Protein AF-A0A6G9AU05-F1 (afdb_monomer_lite)

Foldseek 3Di:
DDWDAALQWTKAFDALPDDDDCDDPQAGEAEPCPVPVVVVNVQSPDQFKTWIWGAPDVRYTYIWMKGAPPSQRVVVVVVCRVVVNDHNVSCLRIATWDWDFFADPVVRWTFTFIFGDPDDGVRNPCSRVVNLVVADFDADPPPRHHTPTRTRTTPGTDDDD

Secondary structure (DSSP, 8-state):
-EEEEETTEEEEEPPTTPPPPSEETTEEEE-TTGGGHHHHHHHHT-SSEEEEEEEEETTEEEEEEEEESS---HHHHHHHHHHT---GGGTTTEEEEEEEEEE-TTT--EEEEEEE-SSPBTTBTTHHHHHHHT----B-TTT-PBPSS-EEEEEEE----

Organism: NCBI:txid2692134

pLDDT: mean 91.08, std 7.6, range [49.06, 97.19]

Structure (mmCIF, N/CA/C/O backbone):
data_AF-A0A6G9AU05-F1
#
_entry.id   AF-A0A6G9AU05-F1
#
loop_
_atom_site.group_PDB
_atom_site.id
_atom_site.type_symbol
_atom_site.label_atom_id
_atom_site.label_alt_id
_atom_site.label_comp_id
_atom_site.label_asym_id
_atom_site.label_entity_id
_atom_site.label_seq_id
_atom_site.pdbx_PDB_ins_code
_atom_site.Cartn_x
_atom_site.Cartn_y
_atom_site.Cartn_z
_atom_site.occupancy
_atom_site.B_iso_or_equiv
_atom_site.auth_seq_id
_atom_site.auth_comp_id
_atom_site.auth_asym_id
_atom_site.auth_atom_id
_atom_site.pdbx_PDB_model_num
ATOM 1 N N . MET A 1 1 ? -13.108 9.113 4.857 1.00 91.06 1 MET A N 1
ATOM 2 C CA . MET A 1 1 ? -12.047 8.452 5.647 1.00 91.06 1 MET A CA 1
ATOM 3 C C . MET A 1 1 ? -12.674 7.755 6.848 1.00 91.06 1 MET A C 1
ATOM 5 O O . MET A 1 1 ? -13.679 8.250 7.355 1.00 91.06 1 MET A O 1
ATOM 9 N N . LYS A 1 2 ? -12.130 6.617 7.298 1.00 94.00 2 LYS A N 1
ATOM 10 C CA . LYS A 1 2 ? -12.575 5.912 8.515 1.00 94.00 2 LYS A CA 1
ATOM 11 C C . LYS A 1 2 ? -11.411 5.288 9.272 1.00 94.00 2 LYS A C 1
ATOM 13 O O . LYS A 1 2 ? -10.516 4.725 8.657 1.00 94.00 2 LYS A O 1
ATOM 18 N N . LYS A 1 3 ? -11.475 5.312 10.603 1.00 95.75 3 LYS A N 1
ATOM 19 C CA . LYS A 1 3 ? -10.595 4.494 11.438 1.00 95.75 3 LYS A CA 1
ATOM 20 C C . LYS A 1 3 ? -11.046 3.039 11.391 1.00 95.75 3 LYS A C 1
ATOM 22 O O . LYS A 1 3 ? -12.220 2.753 11.627 1.00 95.75 3 LYS A O 1
ATOM 27 N N . ILE A 1 4 ? -10.120 2.138 11.101 1.00 96.69 4 ILE A N 1
ATOM 28 C CA . ILE A 1 4 ? -10.348 0.695 11.089 1.00 96.69 4 ILE A CA 1
ATOM 29 C C . ILE A 1 4 ? -9.217 -0.019 11.820 1.00 96.69 4 ILE A C 1
ATOM 31 O O . ILE A 1 4 ? -8.135 0.543 11.998 1.00 96.69 4 ILE A O 1
ATOM 35 N N . LYS A 1 5 ? -9.465 -1.268 12.210 1.00 96.94 5 LYS A N 1
ATOM 36 C CA . LYS A 1 5 ? -8.435 -2.162 12.725 1.00 96.94 5 LYS A CA 1
ATOM 37 C C . LYS A 1 5 ? -8.467 -3.452 11.923 1.00 96.94 5 LYS A C 1
ATOM 39 O O . LYS A 1 5 ? -9.472 -4.154 11.967 1.00 96.94 5 LYS A O 1
ATOM 44 N N . ALA A 1 6 ? -7.389 -3.738 11.202 1.00 96.75 6 ALA A N 1
ATOM 45 C CA . ALA A 1 6 ? -7.262 -4.938 10.383 1.00 96.75 6 ALA A CA 1
ATOM 46 C C . ALA A 1 6 ? -5.924 -5.623 10.664 1.00 96.75 6 ALA A C 1
ATOM 48 O O . ALA A 1 6 ? -4.896 -4.959 10.764 1.00 96.75 6 ALA A O 1
ATOM 49 N N . GLU A 1 7 ? -5.940 -6.941 10.852 1.00 96.25 7 GLU A N 1
ATOM 50 C CA . GLU A 1 7 ? -4.761 -7.747 11.207 1.00 96.25 7 GLU A CA 1
ATOM 51 C C . GLU A 1 7 ? -3.987 -7.192 12.424 1.00 96.25 7 GLU A C 1
ATOM 53 O O . GLU A 1 7 ? -2.761 -7.254 12.494 1.00 96.25 7 GLU A O 1
ATOM 58 N N . ASN A 1 8 ? -4.720 -6.656 13.408 1.00 95.62 8 ASN A N 1
ATOM 59 C CA . ASN A 1 8 ? -4.210 -5.951 14.595 1.00 95.62 8 ASN A CA 1
ATOM 60 C C . ASN A 1 8 ? -3.511 -4.604 14.353 1.00 95.62 8 ASN A C 1
ATOM 62 O O . ASN A 1 8 ? -2.970 -4.034 15.301 1.00 95.62 8 ASN A O 1
ATOM 66 N N . VAL A 1 9 ? -3.589 -4.056 13.146 1.00 95.75 9 VAL A N 1
ATOM 67 C CA . VAL A 1 9 ? -3.034 -2.748 12.794 1.00 95.75 9 VAL A CA 1
ATOM 68 C C . VAL A 1 9 ? -4.149 -1.711 12.741 1.00 95.75 9 VAL A C 1
ATOM 70 O O . VAL A 1 9 ? -5.195 -1.945 12.134 1.00 95.75 9 VAL A O 1
ATOM 73 N N . ASP A 1 10 ? -3.928 -0.564 13.381 1.00 95.88 10 ASP A N 1
ATOM 74 C CA . ASP A 1 10 ? -4.827 0.584 13.283 1.00 95.88 10 ASP A CA 1
ATOM 75 C C . ASP A 1 10 ? -4.532 1.376 12.003 1.00 95.88 10 ASP A C 1
ATOM 77 O O . ASP A 1 10 ? -3.403 1.826 11.787 1.00 95.88 10 ASP A O 1
ATOM 81 N N . TYR A 1 11 ? -5.568 1.600 11.194 1.00 96.69 11 TYR A N 1
ATOM 82 C CA . TYR A 1 11 ? -5.490 2.414 9.985 1.00 96.69 11 TYR A CA 1
ATOM 83 C C . TYR A 1 11 ? -6.476 3.579 10.032 1.00 96.69 11 TYR A C 1
ATOM 85 O O . TYR A 1 11 ? -7.647 3.403 10.376 1.00 96.69 11 TYR A O 1
ATOM 93 N N . GLY A 1 12 ? -6.041 4.753 9.583 1.00 96.75 12 GLY A N 1
ATOM 94 C CA . GLY A 1 12 ? -6.931 5.731 8.966 1.00 96.75 12 GLY A CA 1
ATOM 95 C C . GLY A 1 12 ? -7.107 5.359 7.499 1.00 96.7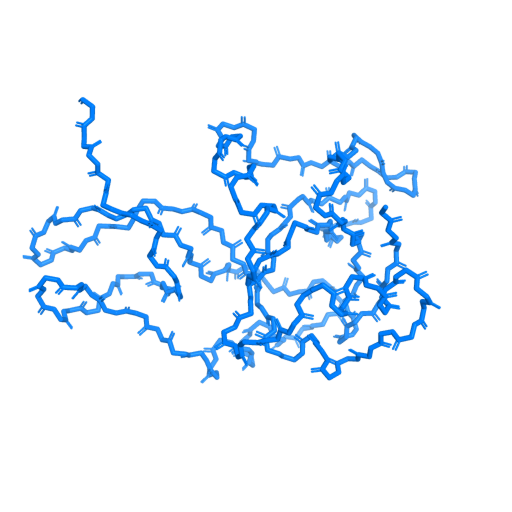5 12 GLY A C 1
ATOM 96 O O . GLY A 1 12 ? -6.235 5.627 6.682 1.00 96.75 12 GLY A O 1
ATOM 97 N N . TYR A 1 13 ? -8.202 4.694 7.150 1.00 96.00 13 TYR A N 1
ATOM 98 C CA . TYR A 1 13 ? -8.466 4.256 5.783 1.00 96.00 13 TYR A CA 1
ATOM 99 C C . TYR A 1 13 ? -9.026 5.414 4.950 1.00 96.00 13 TYR A C 1
ATOM 101 O O . TYR A 1 13 ? -10.113 5.934 5.252 1.00 96.00 13 TYR A O 1
ATOM 109 N N . LEU A 1 14 ? -8.289 5.817 3.911 1.00 93.69 14 LEU A N 1
ATOM 110 C CA . LEU A 1 14 ? -8.703 6.854 2.971 1.00 93.69 14 LEU A CA 1
ATOM 111 C C . LEU A 1 14 ? -9.305 6.207 1.724 1.00 93.69 14 LEU A C 1
ATOM 113 O O . LEU A 1 14 ? -8.702 5.356 1.073 1.00 93.69 14 LEU A O 1
ATOM 117 N N . LEU A 1 15 ? -10.501 6.659 1.370 1.00 90.25 15 LEU A N 1
ATOM 118 C CA . LEU A 1 15 ? -11.100 6.403 0.070 1.00 90.25 15 LEU A CA 1
ATOM 119 C C . LEU A 1 15 ? -10.362 7.200 -1.003 1.00 90.25 15 LEU A C 1
ATOM 121 O O . LEU A 1 15 ? -9.738 8.223 -0.722 1.00 90.25 15 LEU A O 1
ATOM 125 N N . SER A 1 16 ? -10.535 6.805 -2.262 1.00 84.31 16 SER A N 1
ATOM 126 C CA . SER A 1 16 ? -9.922 7.493 -3.406 1.00 84.31 16 SER A CA 1
ATOM 127 C C . SER A 1 16 ? -10.253 8.992 -3.491 1.00 84.31 16 SER A C 1
ATOM 129 O O . SER A 1 16 ? -9.448 9.779 -3.981 1.00 84.31 16 SER A O 1
ATOM 131 N N . ARG A 1 17 ? -11.423 9.396 -2.983 1.00 86.00 17 ARG A N 1
ATOM 132 C CA . ARG A 1 17 ? -11.886 10.794 -2.941 1.00 86.00 17 ARG A CA 1
ATOM 133 C C . ARG A 1 17 ? -11.452 11.581 -1.704 1.00 86.00 17 ARG A C 1
ATOM 135 O O . ARG A 1 17 ? -11.701 12.779 -1.653 1.00 86.00 17 ARG A O 1
ATOM 142 N N . ASP A 1 18 ? -10.915 10.916 -0.684 1.00 89.19 18 ASP A N 1
ATOM 143 C CA . ASP A 1 18 ? -10.535 11.593 0.551 1.00 89.19 18 ASP A CA 1
ATOM 144 C C . ASP A 1 18 ? -9.222 12.356 0.346 1.00 89.19 18 ASP A C 1
ATOM 146 O O . ASP A 1 18 ? -8.317 11.900 -0.360 1.00 89.19 18 ASP A O 1
ATOM 150 N N . GLU A 1 19 ? -9.110 13.517 0.980 1.00 88.38 19 GLU A N 1
ATOM 151 C CA . GLU A 1 19 ? -7.850 14.247 1.093 1.00 88.38 19 GLU A CA 1
ATOM 152 C C . GLU A 1 19 ? -7.004 13.676 2.238 1.00 88.38 19 GLU A C 1
ATOM 154 O O . GLU A 1 19 ? -7.538 13.100 3.187 1.00 88.38 19 GLU A O 1
ATOM 159 N N . ILE A 1 20 ? -5.679 13.834 2.147 1.00 90.38 20 ILE A N 1
ATOM 160 C CA . ILE A 1 20 ? -4.788 13.526 3.271 1.00 90.38 20 ILE A CA 1
ATOM 161 C C . ILE A 1 20 ? -4.981 14.646 4.296 1.00 90.38 20 ILE A C 1
ATOM 163 O O . ILE A 1 20 ? -4.698 15.803 3.972 1.00 90.38 20 ILE A O 1
ATOM 167 N N . PRO A 1 21 ? -5.487 14.343 5.499 1.00 92.25 21 PRO A N 1
ATOM 168 C CA . PRO A 1 21 ? -5.689 15.366 6.506 1.00 92.25 21 PRO A CA 1
ATOM 169 C C . PRO A 1 21 ? -4.352 15.747 7.150 1.00 92.25 21 PRO A C 1
ATOM 171 O O . PRO A 1 21 ? -3.419 14.951 7.174 1.00 92.25 21 PRO A O 1
ATOM 174 N N . ILE A 1 22 ? -4.280 16.947 7.726 1.00 92.75 22 ILE A N 1
ATOM 175 C CA . ILE A 1 22 ? -3.142 17.374 8.562 1.00 92.75 22 ILE A CA 1
ATOM 176 C C . ILE A 1 22 ? -3.222 16.821 9.998 1.00 92.75 22 ILE A C 1
ATOM 178 O O . ILE A 1 22 ? -2.221 16.780 10.709 1.00 92.75 22 ILE A O 1
ATOM 182 N N . GLU A 1 23 ? -4.415 16.393 10.419 1.00 94.69 23 GLU A N 1
ATOM 183 C CA . GLU A 1 23 ? -4.710 15.852 11.746 1.00 94.69 23 GLU A CA 1
ATOM 184 C C . GLU A 1 23 ? -5.714 14.700 11.622 1.00 94.69 23 GLU A C 1
ATOM 186 O O . GLU A 1 23 ? -6.666 14.766 10.840 1.00 94.69 23 GLU A O 1
ATOM 191 N N . PHE A 1 24 ? -5.529 13.642 12.406 1.00 95.38 24 PHE A N 1
ATOM 192 C CA . PHE A 1 24 ? -6.453 12.519 12.473 1.00 95.38 24 PHE A CA 1
ATOM 193 C C . PHE A 1 24 ? -6.594 12.044 13.918 1.00 95.38 24 PHE A C 1
ATOM 195 O O . PHE A 1 24 ? -5.611 11.701 14.566 1.00 95.38 24 PHE A O 1
ATOM 202 N N . GLU A 1 25 ? -7.830 12.014 14.425 1.00 92.62 25 GLU A N 1
ATOM 203 C CA . GLU A 1 25 ? -8.137 11.605 15.807 1.00 92.62 25 GLU A CA 1
ATOM 204 C C . GLU A 1 25 ? -7.417 12.443 16.888 1.00 92.62 25 GLU A C 1
ATOM 206 O O . GLU A 1 25 ? -7.099 11.922 17.957 1.00 92.62 25 GLU A O 1
ATOM 211 N N . GLY A 1 26 ? -7.156 13.731 16.635 1.00 92.25 26 GLY A N 1
ATOM 212 C CA . GLY A 1 26 ? -6.423 14.600 17.569 1.00 92.25 26 GLY A CA 1
ATOM 213 C C . GLY A 1 26 ? -4.896 14.507 17.469 1.00 92.25 26 GLY A C 1
ATOM 214 O O . GLY A 1 26 ? -4.197 15.236 18.169 1.00 92.25 26 GLY A O 1
ATOM 215 N N . ASP A 1 27 ? -4.380 13.612 16.623 1.00 94.31 27 ASP A N 1
ATOM 216 C CA . ASP A 1 27 ? -2.953 13.362 16.424 1.00 94.31 27 ASP A CA 1
ATOM 217 C C . ASP A 1 27 ? -2.482 13.983 15.091 1.00 94.31 27 ASP A C 1
ATOM 219 O O . ASP A 1 27 ? -3.239 14.062 14.118 1.00 94.31 27 ASP A O 1
ATOM 223 N N . VAL A 1 28 ? -1.211 14.387 15.024 1.00 95.19 28 VAL A N 1
ATOM 224 C CA . VAL A 1 28 ? -0.603 14.990 13.823 1.00 95.19 28 VAL A CA 1
ATOM 225 C C . VAL A 1 28 ? -0.429 13.937 12.732 1.00 95.19 28 VAL A C 1
ATOM 227 O O . VAL A 1 28 ? -0.065 12.796 13.021 1.00 95.19 28 VAL A O 1
ATOM 230 N N . VAL A 1 29 ? -0.652 14.325 11.475 1.00 94.62 29 VAL A N 1
ATOM 231 C CA . VAL A 1 29 ? -0.380 13.485 10.303 1.00 94.62 29 VAL A CA 1
ATOM 232 C C . VAL A 1 29 ? 0.864 13.991 9.578 1.00 94.62 29 VAL A C 1
ATOM 234 O O . VAL A 1 29 ? 0.901 15.127 9.105 1.00 94.62 29 VAL A O 1
ATOM 237 N N . GLU A 1 30 ? 1.874 13.134 9.459 1.00 90.94 30 GLU A N 1
ATOM 238 C CA . GLU A 1 30 ? 3.076 13.397 8.672 1.00 90.94 30 GLU A CA 1
ATOM 239 C C . GLU A 1 30 ? 2.962 12.770 7.275 1.00 90.94 30 GLU A C 1
ATOM 241 O O . GLU A 1 30 ? 2.800 11.558 7.116 1.00 90.94 30 GLU A O 1
ATOM 246 N N . ASP A 1 31 ? 3.066 13.614 6.248 1.00 86.44 31 ASP A N 1
ATOM 247 C CA . ASP A 1 31 ? 3.095 13.200 4.845 1.00 86.44 31 ASP A CA 1
ATOM 248 C C . ASP A 1 31 ? 4.530 13.265 4.309 1.00 86.44 31 ASP A C 1
ATOM 250 O O . ASP A 1 31 ? 5.045 14.332 3.966 1.00 86.44 31 ASP A O 1
ATOM 254 N N . TYR A 1 32 ? 5.190 12.109 4.230 1.00 80.94 32 TYR A N 1
ATOM 255 C CA . TYR A 1 32 ? 6.543 12.006 3.678 1.00 80.94 32 TYR A CA 1
ATOM 256 C C . TYR A 1 32 ? 6.580 11.999 2.143 1.00 80.94 32 TYR A C 1
ATOM 258 O O . TYR A 1 32 ? 7.666 11.954 1.571 1.00 80.94 32 TYR A O 1
ATOM 266 N N . PHE A 1 33 ? 5.428 12.038 1.466 1.00 77.69 33 PHE A N 1
ATOM 267 C CA . PHE A 1 33 ? 5.326 11.961 0.007 1.00 77.69 33 PHE A CA 1
ATOM 268 C C . PHE A 1 33 ? 4.984 13.305 -0.649 1.00 77.69 33 PHE A C 1
ATOM 270 O O . PHE A 1 33 ? 4.558 13.343 -1.809 1.00 77.69 33 PHE A O 1
ATOM 277 N N . LEU A 1 34 ? 5.178 14.419 0.065 1.00 69.25 34 LEU A N 1
ATOM 278 C CA . LEU A 1 34 ? 4.884 15.771 -0.424 1.00 69.25 34 LEU A CA 1
ATOM 279 C C . LEU A 1 34 ? 5.578 16.107 -1.756 1.00 69.25 34 LEU A C 1
ATOM 281 O O . LEU A 1 34 ? 5.025 16.863 -2.555 1.00 69.25 34 LEU A O 1
ATOM 285 N N . ASP A 1 35 ? 6.751 15.532 -2.020 1.00 74.38 35 ASP A N 1
ATOM 286 C CA . ASP A 1 35 ? 7.530 15.705 -3.252 1.00 74.38 35 ASP A CA 1
ATOM 287 C C . ASP A 1 35 ? 7.074 14.795 -4.412 1.00 74.38 35 ASP A C 1
ATOM 289 O O . ASP A 1 35 ? 7.503 14.980 -5.549 1.00 74.38 35 ASP A O 1
ATOM 293 N N . ARG A 1 36 ? 6.169 13.840 -4.158 1.00 76.00 36 ARG A N 1
ATOM 294 C CA . ARG A 1 36 ? 5.676 12.835 -5.120 1.00 76.00 36 ARG A CA 1
ATOM 295 C C . ARG A 1 36 ? 4.164 12.909 -5.350 1.00 76.00 36 ARG A C 1
ATOM 297 O O . ARG A 1 36 ? 3.523 11.898 -5.638 1.00 76.00 36 ARG A O 1
ATOM 304 N N . ARG A 1 37 ? 3.567 14.102 -5.252 1.00 73.50 37 ARG A N 1
ATOM 305 C CA . ARG A 1 37 ? 2.103 14.303 -5.327 1.00 73.50 37 ARG A CA 1
ATOM 306 C C . ARG A 1 37 ? 1.426 13.692 -6.552 1.00 73.50 37 ARG A C 1
ATOM 308 O O . ARG A 1 37 ? 0.345 13.122 -6.411 1.00 73.50 37 ARG A O 1
ATOM 315 N N . GLU A 1 38 ? 2.029 13.796 -7.734 1.00 73.69 38 GLU A N 1
ATOM 316 C CA . GLU A 1 38 ? 1.453 13.228 -8.963 1.00 73.69 38 GLU A CA 1
ATOM 317 C C . GLU A 1 38 ? 1.352 11.702 -8.876 1.00 73.69 38 GLU A C 1
ATOM 319 O O . GLU A 1 38 ? 0.293 11.125 -9.129 1.00 73.69 38 GLU A O 1
ATOM 324 N N . LEU A 1 39 ? 2.418 11.057 -8.404 1.00 76.31 39 LEU A N 1
ATOM 325 C CA . LEU A 1 39 ? 2.450 9.618 -8.189 1.00 76.31 39 LEU A CA 1
ATOM 326 C C . LEU A 1 39 ? 1.461 9.186 -7.101 1.00 76.31 39 LEU A C 1
ATOM 328 O O . LEU A 1 39 ? 0.717 8.229 -7.291 1.00 76.31 39 LEU A O 1
ATOM 332 N N . ILE A 1 40 ? 1.384 9.913 -5.986 1.00 79.44 40 ILE A N 1
ATOM 333 C CA . ILE A 1 40 ? 0.398 9.637 -4.931 1.00 79.44 40 ILE A CA 1
ATOM 334 C C . ILE A 1 40 ? -1.033 9.776 -5.456 1.00 79.44 40 ILE A C 1
ATOM 336 O O . ILE A 1 40 ? -1.893 8.967 -5.110 1.00 79.44 40 ILE A O 1
ATOM 340 N N . THR A 1 41 ? -1.292 10.747 -6.333 1.00 76.44 41 THR A N 1
ATOM 341 C CA . THR A 1 41 ? -2.602 10.920 -6.980 1.00 76.44 41 THR A CA 1
ATOM 342 C C . THR A 1 41 ? -2.934 9.729 -7.881 1.00 76.44 41 THR A C 1
ATOM 344 O O . THR A 1 41 ? -4.046 9.197 -7.813 1.00 76.44 41 THR A O 1
ATOM 347 N N . ALA A 1 42 ? -1.964 9.255 -8.670 1.00 76.06 42 ALA A N 1
ATOM 348 C CA . ALA A 1 42 ? -2.125 8.071 -9.510 1.00 76.06 42 ALA A CA 1
ATOM 349 C C . ALA A 1 42 ? -2.381 6.803 -8.673 1.00 76.06 42 ALA A C 1
ATOM 351 O O . ALA A 1 42 ? -3.312 6.051 -8.955 1.00 76.06 42 ALA A O 1
ATOM 352 N N . LEU A 1 43 ? -1.614 6.597 -7.598 1.00 83.56 43 LEU A N 1
ATOM 353 C CA . LEU A 1 43 ? -1.767 5.453 -6.693 1.00 83.56 43 LEU A CA 1
ATOM 354 C C . LEU A 1 43 ? -3.087 5.497 -5.913 1.00 83.56 43 LEU A C 1
ATOM 356 O O . LEU A 1 43 ? -3.686 4.455 -5.655 1.00 83.56 43 LEU A O 1
ATOM 360 N N . ARG A 1 44 ? -3.597 6.684 -5.576 1.00 80.31 44 ARG A N 1
ATOM 361 C CA . ARG A 1 44 ? -4.886 6.835 -4.884 1.00 80.31 44 ARG A CA 1
ATOM 362 C C . ARG A 1 44 ? -6.066 6.313 -5.708 1.00 80.31 44 ARG A C 1
ATOM 364 O O . ARG A 1 44 ? -7.037 5.821 -5.139 1.00 80.31 44 ARG A O 1
ATOM 371 N N . SER A 1 45 ? -5.969 6.410 -7.031 1.00 76.06 45 SER A N 1
ATOM 372 C CA . SER A 1 45 ? -6.996 5.933 -7.966 1.00 76.06 45 SER A CA 1
ATOM 373 C C . SER A 1 45 ? -6.689 4.541 -8.530 1.00 76.06 45 SER A C 1
ATOM 375 O O . SER A 1 45 ? -7.418 4.055 -9.394 1.00 76.06 45 SER A O 1
ATOM 377 N N . GLY A 1 46 ? -5.611 3.901 -8.064 1.00 83.62 46 GLY A N 1
ATOM 378 C CA . GLY A 1 46 ? -5.188 2.584 -8.523 1.00 83.62 46 GLY A CA 1
ATOM 379 C C . GLY A 1 46 ? -6.183 1.477 -8.141 1.00 83.62 46 GLY A C 1
ATOM 380 O O . GLY A 1 46 ? -6.823 1.551 -7.085 1.00 83.62 46 GLY A O 1
ATOM 381 N N . PRO A 1 47 ? -6.317 0.426 -8.972 1.00 90.38 47 PRO A N 1
ATOM 382 C CA . PRO A 1 47 ? -7.195 -0.708 -8.680 1.00 90.38 47 PRO A CA 1
ATOM 383 C C . PRO A 1 47 ? -6.639 -1.634 -7.590 1.00 90.38 47 PRO A C 1
ATOM 385 O O . PRO A 1 47 ? -7.372 -2.469 -7.081 1.00 90.38 47 PRO A O 1
ATOM 388 N N . ASP A 1 48 ? -5.362 -1.489 -7.240 1.00 93.75 48 ASP A N 1
ATOM 389 C CA . ASP A 1 48 ? -4.585 -2.397 -6.391 1.00 93.75 48 ASP A CA 1
ATOM 390 C C . ASP A 1 48 ? -3.853 -1.675 -5.248 1.00 93.75 48 ASP A C 1
ATOM 392 O O . ASP A 1 48 ? -3.083 -2.292 -4.511 1.00 93.75 48 ASP A O 1
ATOM 396 N N . THR A 1 49 ? -4.085 -0.372 -5.078 1.00 94.62 49 THR A N 1
ATOM 397 C CA . THR A 1 49 ? -3.441 0.437 -4.040 1.00 94.62 49 THR A CA 1
ATOM 398 C C . THR A 1 49 ? -4.424 1.307 -3.276 1.00 94.62 49 THR A C 1
ATOM 400 O O . THR A 1 49 ? -5.390 1.825 -3.835 1.00 94.62 49 THR A O 1
ATOM 403 N N . ARG A 1 50 ? -4.152 1.531 -1.988 1.00 94.12 50 ARG A N 1
ATOM 404 C CA . ARG A 1 50 ? -4.844 2.534 -1.169 1.00 94.12 50 ARG A CA 1
ATOM 405 C C . ARG A 1 50 ? -3.849 3.335 -0.355 1.00 94.12 50 ARG A C 1
ATOM 407 O O . ARG A 1 50 ? -2.894 2.781 0.184 1.00 94.12 50 ARG A O 1
ATOM 414 N N . ILE A 1 51 ? -4.110 4.634 -0.260 1.00 93.31 51 ILE A N 1
ATOM 415 C CA . ILE A 1 51 ? -3.439 5.490 0.712 1.00 93.31 51 ILE A CA 1
ATOM 416 C C . ILE A 1 51 ? -4.100 5.240 2.063 1.00 93.31 51 ILE A C 1
ATOM 418 O O . ILE A 1 51 ? -5.327 5.208 2.165 1.00 93.31 51 ILE A O 1
ATOM 422 N N . VAL A 1 52 ? -3.295 5.051 3.094 1.00 94.88 52 VAL A N 1
ATOM 423 C CA . VAL A 1 52 ? -3.759 4.890 4.469 1.00 94.88 52 VAL A CA 1
ATOM 424 C C . VAL A 1 52 ? -2.938 5.771 5.392 1.00 94.88 52 VAL A C 1
ATOM 426 O O . VAL A 1 52 ? -1.838 6.195 5.055 1.00 94.88 52 VAL A O 1
ATOM 429 N N . LEU A 1 53 ? -3.480 6.038 6.570 1.00 95.31 53 LEU A N 1
ATOM 430 C CA . LEU A 1 53 ? -2.715 6.540 7.697 1.00 95.31 53 LEU A CA 1
ATOM 431 C C . LEU A 1 53 ? -2.381 5.359 8.590 1.00 95.31 53 LEU A C 1
ATOM 433 O O . LEU A 1 53 ? -3.278 4.595 8.949 1.00 95.31 53 LEU A O 1
ATOM 437 N N . THR A 1 54 ? -1.127 5.227 8.986 1.00 94.06 54 THR A N 1
ATOM 438 C CA . THR A 1 54 ? -0.698 4.236 9.974 1.00 94.06 54 THR A CA 1
ATOM 439 C C . THR A 1 54 ? -0.152 4.953 11.187 1.00 94.06 54 THR A C 1
ATOM 441 O O . THR A 1 54 ? 0.388 6.060 11.107 1.00 94.06 54 THR A O 1
ATOM 444 N N . ARG A 1 55 ? -0.342 4.355 12.359 1.00 91.06 55 ARG A N 1
ATOM 445 C CA . ARG A 1 55 ? 0.154 4.963 13.585 1.00 91.06 55 ARG A CA 1
ATOM 446 C C . ARG A 1 55 ? 1.646 4.692 13.708 1.00 91.06 55 ARG A C 1
ATOM 448 O O . ARG A 1 55 ? 2.025 3.538 13.845 1.00 91.06 55 ARG A O 1
ATOM 455 N N . LEU A 1 56 ? 2.478 5.731 13.714 1.00 87.88 56 LEU A N 1
ATOM 456 C CA . LEU A 1 56 ? 3.920 5.582 13.945 1.00 87.88 56 LEU A CA 1
ATOM 457 C C . LEU A 1 56 ? 4.229 5.544 15.444 1.00 87.88 56 LEU A C 1
ATOM 459 O O . LEU A 1 56 ? 5.006 4.721 15.924 1.00 87.88 56 LEU A O 1
ATOM 463 N N . SER A 1 57 ? 3.607 6.449 16.196 1.00 87.31 57 SER A N 1
ATOM 464 C CA . SER A 1 57 ? 3.741 6.541 17.646 1.00 87.31 57 SER A CA 1
ATOM 465 C C . SER A 1 57 ? 2.513 7.225 18.252 1.00 87.31 57 SER A C 1
ATOM 467 O O . SER A 1 57 ? 1.569 7.600 17.555 1.00 87.31 57 SER A O 1
ATOM 469 N N . LYS A 1 58 ? 2.473 7.365 19.579 1.00 86.75 58 LYS A N 1
ATOM 470 C CA . LYS A 1 58 ? 1.410 8.138 20.228 1.00 86.75 58 LYS A CA 1
ATOM 471 C C . LYS A 1 58 ? 1.536 9.609 19.810 1.00 86.75 58 LYS A C 1
ATOM 473 O O . LYS A 1 58 ? 2.598 10.186 20.015 1.00 86.75 58 LYS A O 1
ATOM 478 N N . GLY A 1 59 ? 0.466 10.207 19.286 1.00 89.38 59 GLY A N 1
ATOM 479 C CA . GLY A 1 59 ? 0.485 11.593 18.808 1.00 89.38 59 GLY A CA 1
ATOM 480 C C . GLY A 1 59 ? 0.773 11.752 17.315 1.00 89.38 59 GLY A C 1
ATOM 481 O O . GLY A 1 59 ? 0.631 12.863 16.813 1.00 89.38 59 GLY A O 1
ATOM 482 N N . PHE A 1 60 ? 1.158 10.675 16.612 1.00 93.12 60 PHE A N 1
ATOM 483 C CA . PHE A 1 60 ? 1.623 10.751 15.225 1.00 93.12 60 PHE A CA 1
ATOM 484 C C . PHE A 1 60 ? 1.079 9.621 14.347 1.00 93.12 60 PHE A C 1
ATOM 486 O O . PHE A 1 60 ? 1.288 8.429 14.612 1.00 93.12 60 PHE A O 1
ATOM 493 N N . TRP A 1 61 ? 0.458 10.027 13.248 1.00 95.25 61 TRP A N 1
ATOM 494 C CA . TRP A 1 61 ? 0.125 9.196 12.102 1.00 95.25 61 TRP A CA 1
ATOM 495 C C . TRP A 1 61 ? 1.042 9.539 10.938 1.00 95.25 61 TRP A C 1
ATOM 497 O O . TRP A 1 61 ? 1.466 10.682 10.794 1.00 95.25 61 TRP A O 1
ATOM 507 N N . VAL A 1 62 ? 1.319 8.562 10.089 1.00 93.06 62 VAL A N 1
ATOM 508 C CA . VAL A 1 62 ? 2.085 8.762 8.861 1.00 93.06 62 VAL A CA 1
ATOM 509 C C . VAL A 1 62 ? 1.269 8.298 7.672 1.00 93.06 62 VAL A C 1
ATOM 511 O O . VAL A 1 62 ? 0.474 7.361 7.778 1.00 93.06 62 VAL A O 1
ATOM 514 N N . VAL A 1 63 ? 1.448 8.969 6.541 1.00 92.25 63 VAL A N 1
ATOM 515 C CA . VAL A 1 63 ? 0.882 8.520 5.271 1.00 92.25 63 VAL A CA 1
ATOM 516 C C . VAL A 1 63 ? 1.657 7.294 4.799 1.00 92.25 63 VAL A C 1
ATOM 518 O O . VAL A 1 63 ? 2.878 7.333 4.683 1.00 92.25 63 VAL A O 1
ATOM 521 N N . ASP A 1 64 ? 0.934 6.224 4.493 1.00 92.81 64 ASP A N 1
ATOM 522 C CA . ASP A 1 64 ? 1.451 4.965 3.966 1.00 92.81 64 ASP A CA 1
ATOM 523 C C . ASP A 1 64 ? 0.631 4.515 2.751 1.00 92.81 64 ASP A C 1
ATOM 525 O O . ASP A 1 64 ? -0.478 4.991 2.489 1.00 92.81 64 ASP A O 1
ATOM 529 N N . ILE A 1 65 ? 1.180 3.564 1.995 1.00 94.06 65 ILE A N 1
ATOM 530 C CA . ILE A 1 65 ? 0.507 2.955 0.847 1.00 94.06 65 ILE A CA 1
ATOM 531 C C . ILE A 1 65 ? 0.372 1.460 1.104 1.00 94.06 65 ILE A C 1
ATOM 533 O O . ILE A 1 65 ? 1.364 0.765 1.328 1.00 94.06 65 ILE A O 1
ATOM 537 N N . LEU A 1 66 ? -0.855 0.954 1.025 1.00 95.38 66 LEU A N 1
ATOM 538 C CA . LEU A 1 66 ? -1.127 -0.474 0.937 1.00 95.38 66 LEU A CA 1
ATOM 539 C C . LEU A 1 66 ? -1.234 -0.888 -0.528 1.00 95.38 66 LEU A C 1
ATOM 541 O O . LEU A 1 66 ? -1.872 -0.200 -1.324 1.00 95.38 66 LEU A O 1
ATOM 545 N N . PHE A 1 67 ? -0.633 -2.025 -0.859 1.00 95.94 67 PHE A N 1
ATOM 546 C CA . PHE A 1 67 ? -0.712 -2.676 -2.165 1.00 95.94 67 PHE A CA 1
ATOM 547 C C . PHE A 1 67 ? -1.248 -4.103 -2.026 1.00 95.94 67 PHE A C 1
ATOM 549 O O . PHE A 1 67 ? -0.801 -4.823 -1.133 1.00 95.94 67 PHE A O 1
ATOM 556 N N . TRP A 1 68 ? -2.155 -4.505 -2.917 1.00 95.38 68 TRP A N 1
ATOM 557 C CA . TRP A 1 68 ? -2.719 -5.854 -3.019 1.00 95.38 68 TRP A CA 1
ATOM 558 C C . TRP A 1 68 ? -2.237 -6.545 -4.296 1.00 95.38 68 TRP A C 1
ATOM 560 O O . TRP A 1 68 ? -2.401 -6.016 -5.392 1.00 95.38 68 TRP A O 1
ATOM 570 N N . ASP A 1 69 ? -1.678 -7.749 -4.164 1.00 88.69 69 ASP A N 1
ATOM 571 C CA . ASP A 1 69 ? -1.147 -8.545 -5.281 1.00 88.69 69 ASP A CA 1
ATOM 572 C C . ASP A 1 69 ? -2.098 -9.651 -5.775 1.00 88.69 69 ASP A C 1
ATOM 574 O O . ASP A 1 69 ? -1.750 -10.407 -6.680 1.00 88.69 69 ASP A O 1
ATOM 578 N N . ASP A 1 70 ? -3.306 -9.741 -5.214 1.00 89.31 70 ASP A N 1
ATOM 579 C CA . ASP A 1 70 ? -4.237 -10.862 -5.392 1.00 89.31 70 ASP A CA 1
ATOM 580 C C . ASP A 1 70 ? -5.525 -10.506 -6.154 1.00 89.31 70 ASP A C 1
ATOM 582 O O . ASP A 1 70 ? -6.473 -11.288 -6.168 1.00 89.31 70 ASP A O 1
ATOM 586 N N . SER A 1 71 ? -5.569 -9.343 -6.809 1.00 86.94 71 SER A N 1
ATOM 587 C CA . SER A 1 71 ? -6.774 -8.825 -7.482 1.00 86.94 71 SER A CA 1
ATOM 588 C C . SER A 1 71 ? -7.972 -8.605 -6.545 1.00 86.94 71 SER A C 1
A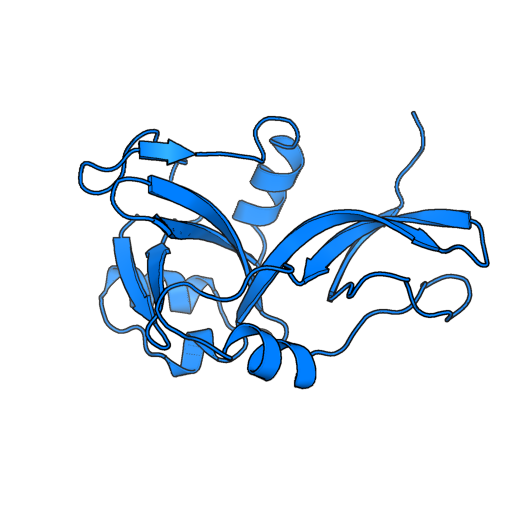TOM 590 O O . SER A 1 71 ? -9.116 -8.675 -6.996 1.00 86.94 71 SER A O 1
ATOM 592 N N . THR A 1 72 ? -7.735 -8.332 -5.253 1.00 92.00 72 THR A N 1
ATOM 593 C CA . THR A 1 72 ? -8.789 -7.872 -4.333 1.00 92.00 72 THR A CA 1
ATOM 594 C C . THR A 1 72 ? -9.573 -6.711 -4.956 1.00 92.00 72 THR A C 1
ATOM 596 O O . THR A 1 72 ? -8.986 -5.717 -5.382 1.00 92.00 72 THR A O 1
ATOM 599 N N . ASP A 1 73 ? -10.907 -6.811 -4.976 1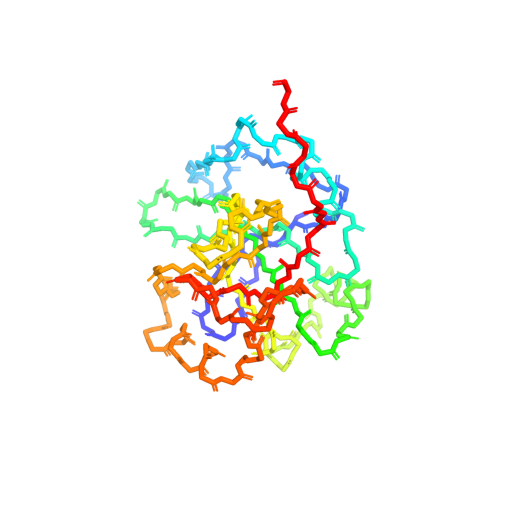.00 92.94 73 ASP A N 1
ATOM 600 C CA . ASP A 1 73 ? -11.774 -5.719 -5.424 1.00 92.94 73 ASP A CA 1
ATOM 601 C C . ASP A 1 73 ? -11.781 -4.597 -4.377 1.00 92.94 73 ASP A C 1
ATOM 603 O O . ASP A 1 73 ? -12.505 -4.632 -3.375 1.00 92.94 73 ASP A O 1
ATOM 607 N N . LEU A 1 74 ? -10.952 -3.581 -4.614 1.00 93.62 74 LEU A N 1
ATOM 608 C CA . LEU A 1 74 ? -10.828 -2.464 -3.689 1.00 93.62 74 LEU A CA 1
ATOM 609 C C . LEU A 1 74 ? -12.066 -1.559 -3.665 1.00 93.62 74 LEU A C 1
ATOM 611 O O . LEU A 1 74 ? -12.267 -0.867 -2.673 1.00 93.62 74 LEU A O 1
ATOM 615 N N . LEU A 1 75 ? -12.933 -1.573 -4.686 1.00 93.31 75 LEU A N 1
ATOM 616 C CA . LEU A 1 75 ? -14.210 -0.849 -4.627 1.00 93.31 75 LEU A CA 1
ATOM 617 C C . LEU A 1 75 ? -15.178 -1.544 -3.668 1.00 93.31 75 LEU A C 1
ATOM 619 O O . LEU A 1 75 ? -15.857 -0.884 -2.876 1.00 93.31 75 LEU A O 1
ATOM 623 N N . GLN A 1 76 ? -15.213 -2.877 -3.695 1.00 94.75 76 GLN A N 1
ATOM 624 C CA . GLN A 1 76 ? -15.976 -3.656 -2.725 1.00 94.75 76 GLN A CA 1
ATOM 625 C C . GLN A 1 76 ? -15.409 -3.492 -1.308 1.00 94.75 76 GLN A C 1
ATOM 627 O O . GLN A 1 76 ? -16.181 -3.339 -0.357 1.00 94.75 76 GLN A O 1
ATOM 632 N N . LEU A 1 77 ? -14.080 -3.482 -1.154 1.00 95.75 77 LEU A N 1
ATOM 633 C CA . LEU A 1 77 ? -13.435 -3.205 0.131 1.00 95.75 77 LEU A CA 1
ATOM 634 C C . LEU A 1 77 ? -13.794 -1.808 0.648 1.00 95.75 77 LEU A C 1
AT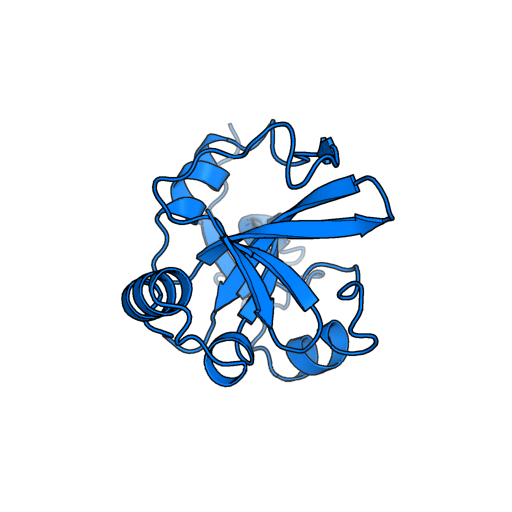OM 636 O O . LEU A 1 77 ? -14.197 -1.679 1.802 1.00 95.75 77 LEU A O 1
ATOM 640 N N . ASP A 1 78 ? -13.720 -0.780 -0.198 1.00 95.38 78 ASP A N 1
ATOM 641 C CA . ASP A 1 78 ? -14.085 0.595 0.153 1.00 95.38 78 ASP A CA 1
ATOM 642 C C . ASP A 1 78 ? -15.533 0.675 0.664 1.00 95.38 78 ASP A C 1
ATOM 644 O O . ASP A 1 78 ? -15.808 1.284 1.705 1.00 95.38 78 ASP A O 1
ATOM 648 N N . ALA A 1 79 ? -16.465 0.010 -0.028 1.00 95.44 79 ALA A N 1
ATOM 649 C CA . ALA A 1 79 ? -17.858 -0.087 0.397 1.00 95.44 79 ALA A CA 1
ATOM 650 C C . ALA A 1 79 ? -18.002 -0.824 1.742 1.00 95.44 79 ALA A C 1
ATOM 652 O O . ALA A 1 79 ? -18.750 -0.375 2.612 1.00 95.44 79 ALA A O 1
ATOM 653 N N . GLY A 1 80 ? -17.253 -1.912 1.944 1.00 96.75 80 GLY A N 1
ATOM 654 C CA . GLY A 1 80 ? -17.231 -2.672 3.194 1.00 96.75 80 GLY A CA 1
ATOM 655 C C . GLY A 1 80 ? -16.672 -1.872 4.372 1.00 96.75 80 GLY A C 1
ATOM 656 O O . GLY A 1 80 ? -17.257 -1.865 5.454 1.00 96.75 80 GLY A O 1
ATOM 657 N N . VAL A 1 81 ? -15.594 -1.116 4.169 1.00 96.25 81 VAL A N 1
ATOM 658 C CA . VAL A 1 81 ? -15.036 -0.202 5.178 1.00 96.25 81 VAL A CA 1
ATOM 659 C C . VAL A 1 81 ? -16.059 0.871 5.549 1.00 96.25 81 VAL A C 1
ATOM 661 O O . VAL A 1 81 ? -16.311 1.118 6.733 1.00 96.25 81 VAL A O 1
ATOM 664 N N . LEU A 1 82 ? -16.720 1.473 4.557 1.00 94.75 82 LEU A N 1
ATOM 665 C CA . LEU A 1 82 ? -17.781 2.455 4.786 1.00 94.75 82 LEU A CA 1
ATOM 666 C C . LEU A 1 82 ? -18.975 1.874 5.545 1.00 94.75 82 LEU A C 1
ATOM 668 O O . LEU A 1 82 ? -19.497 2.543 6.438 1.00 94.75 82 LEU A O 1
ATOM 672 N N . ALA A 1 83 ? -19.373 0.642 5.250 1.00 96.19 83 ALA A N 1
ATOM 673 C CA . ALA A 1 83 ? -20.463 -0.044 5.936 1.00 96.19 83 ALA A CA 1
ATOM 674 C C . ALA A 1 83 ? -20.054 -0.655 7.291 1.00 96.19 83 ALA A C 1
ATOM 676 O O . ALA A 1 83 ? -20.924 -1.040 8.065 1.00 96.19 83 ALA A O 1
ATOM 677 N N . GLY A 1 84 ? -18.754 -0.725 7.605 1.00 95.81 84 GLY A N 1
ATOM 678 C CA . GLY A 1 84 ? -18.247 -1.416 8.796 1.00 95.81 84 GLY A CA 1
ATOM 679 C C . GLY A 1 84 ? -18.306 -2.945 8.694 1.00 95.81 84 GLY A C 1
ATOM 680 O O . GLY A 1 84 ? -18.311 -3.620 9.716 1.00 95.81 84 GLY A O 1
ATOM 681 N N . THR A 1 85 ? -18.369 -3.487 7.478 1.00 97.00 85 THR A N 1
ATOM 682 C CA . THR A 1 85 ? -18.495 -4.923 7.174 1.00 97.00 85 THR A CA 1
ATOM 683 C C . THR A 1 85 ? -17.214 -5.534 6.599 1.00 97.00 85 THR A C 1
ATOM 685 O O . THR A 1 85 ? -17.233 -6.664 6.116 1.00 97.00 85 THR A O 1
ATOM 688 N N . TYR A 1 86 ? -16.102 -4.795 6.631 1.00 96.06 86 TYR A N 1
ATOM 689 C CA . TYR A 1 86 ? -14.791 -5.309 6.237 1.00 96.06 86 TYR A CA 1
ATOM 690 C C . TYR A 1 86 ? -14.307 -6.419 7.187 1.00 96.06 86 TYR A C 1
ATOM 692 O O . 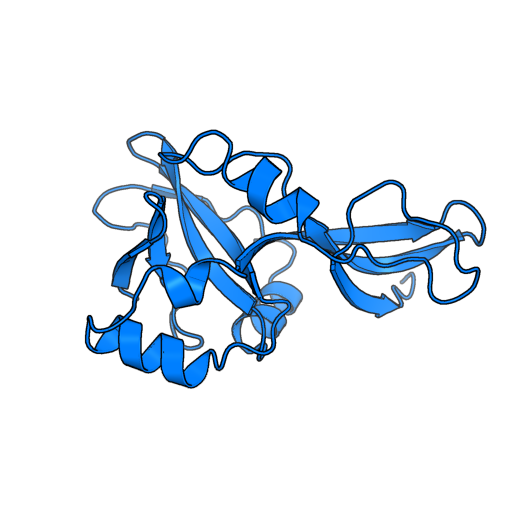TYR A 1 86 ? -14.780 -6.552 8.317 1.00 96.06 86 TYR A O 1
ATOM 700 N N . SER A 1 87 ? -13.335 -7.208 6.736 1.00 95.81 87 SER A N 1
ATOM 701 C CA . SER A 1 87 ? -12.722 -8.282 7.521 1.00 95.81 87 SER A CA 1
ATOM 702 C C . SER A 1 87 ? -11.214 -8.357 7.304 1.00 95.81 87 SER A C 1
ATOM 704 O O . SER A 1 87 ? -10.715 -7.955 6.254 1.00 95.81 87 SER A O 1
ATOM 706 N N . ASP A 1 88 ? -10.499 -8.956 8.259 1.00 95.75 88 ASP A N 1
ATOM 707 C CA . ASP A 1 88 ? -9.052 -9.200 8.158 1.00 95.75 88 ASP A CA 1
ATOM 708 C C . ASP A 1 88 ? -8.668 -9.960 6.884 1.00 95.75 88 ASP A C 1
ATOM 710 O O . ASP A 1 88 ? -7.615 -9.700 6.308 1.00 95.75 88 ASP A O 1
ATOM 714 N N . ALA A 1 89 ? -9.535 -10.856 6.398 1.00 94.25 89 ALA A N 1
ATOM 715 C CA . ALA A 1 89 ? -9.292 -11.636 5.185 1.00 94.25 89 ALA A CA 1
ATOM 716 C C . ALA A 1 89 ? -9.022 -10.751 3.957 1.00 94.25 89 ALA A C 1
ATOM 718 O O . ALA A 1 89 ? -8.201 -11.108 3.119 1.00 94.25 89 ALA A O 1
ATOM 719 N N . GLN A 1 90 ? -9.652 -9.575 3.886 1.00 95.25 90 GLN A N 1
ATOM 720 C CA . GLN A 1 90 ? -9.447 -8.617 2.799 1.00 95.25 90 GLN A CA 1
ATOM 721 C C . GLN A 1 90 ? -8.117 -7.860 2.915 1.00 95.25 90 GLN A C 1
ATOM 723 O O . GLN A 1 90 ? -7.702 -7.220 1.957 1.00 95.25 90 GLN A O 1
ATOM 728 N N . PHE A 1 91 ? -7.436 -7.922 4.062 1.00 95.81 91 PHE A N 1
ATOM 729 C CA . PHE A 1 91 ? -6.152 -7.258 4.294 1.00 95.81 91 PHE A CA 1
ATOM 730 C C . PHE A 1 91 ? -4.966 -8.222 4.259 1.00 95.81 91 PHE A C 1
ATOM 732 O O . PHE A 1 91 ? -3.844 -7.760 4.047 1.00 95.81 91 PHE A O 1
ATOM 739 N N . VAL A 1 92 ? -5.182 -9.542 4.356 1.00 93.94 92 VAL A N 1
ATOM 740 C CA . VAL A 1 92 ? -4.111 -10.563 4.362 1.00 93.94 92 VAL A CA 1
ATOM 741 C C . VAL A 1 92 ? -3.126 -10.371 3.204 1.00 93.94 92 VAL A C 1
ATOM 743 O O . VAL A 1 92 ? -1.907 -10.393 3.413 1.00 93.94 92 VAL A O 1
ATOM 746 N N . ASN A 1 93 ? -3.635 -10.083 2.005 1.00 92.75 93 ASN A N 1
ATOM 747 C CA . ASN A 1 93 ? -2.819 -9.878 0.808 1.00 92.75 93 ASN A CA 1
ATOM 748 C C . ASN A 1 93 ? -2.385 -8.424 0.565 1.00 92.75 93 ASN A C 1
ATOM 750 O O . ASN A 1 93 ? -1.626 -8.156 -0.360 1.00 92.75 93 ASN A O 1
ATOM 754 N N . SER A 1 94 ? -2.747 -7.502 1.457 1.00 95.50 94 SER A N 1
ATOM 755 C CA . SER A 1 94 ? -2.176 -6.157 1.464 1.00 95.50 94 SER A CA 1
ATOM 756 C C . SER A 1 94 ? -0.730 -6.170 1.976 1.00 95.50 94 SER A C 1
ATOM 758 O O . SER A 1 94 ? -0.349 -7.033 2.779 1.00 95.50 94 SER A O 1
ATOM 760 N N . ILE A 1 95 ? 0.101 -5.225 1.538 1.00 96.44 95 ILE A N 1
ATOM 761 C CA . ILE A 1 95 ? 1.426 -4.965 2.111 1.00 96.44 95 ILE A CA 1
ATOM 762 C C . ILE A 1 95 ? 1.788 -3.475 2.047 1.00 96.44 95 ILE A C 1
ATOM 764 O O . ILE A 1 95 ? 1.419 -2.801 1.089 1.00 96.44 95 ILE A O 1
ATOM 768 N N . HIS A 1 96 ? 2.512 -2.963 3.051 1.00 95.25 96 HIS A N 1
ATOM 769 C CA . HIS A 1 96 ? 3.062 -1.608 3.015 1.00 95.25 96 HIS A CA 1
ATOM 770 C C . HIS A 1 96 ? 4.136 -1.501 1.940 1.00 95.25 96 HIS A C 1
ATOM 772 O O . HIS A 1 96 ? 5.091 -2.288 1.903 1.00 95.25 96 HIS A O 1
ATOM 778 N N . VAL A 1 97 ? 3.981 -0.496 1.090 1.00 94.69 97 VAL A N 1
ATOM 779 C CA . VAL A 1 97 ? 4.918 -0.181 0.023 1.00 94.69 97 VAL A CA 1
ATOM 780 C C . VAL A 1 97 ? 5.256 1.299 0.022 1.00 94.69 97 VAL A C 1
ATOM 782 O O . VAL A 1 97 ? 4.505 2.129 0.527 1.00 94.69 97 VAL A O 1
ATOM 785 N N . TYR A 1 98 ? 6.378 1.631 -0.602 1.00 92.38 98 TYR A N 1
ATOM 786 C CA . TYR A 1 98 ? 6.765 3.004 -0.873 1.00 92.38 98 TYR A CA 1
ATOM 787 C C . TYR A 1 98 ? 7.201 3.162 -2.336 1.00 92.38 98 TYR A C 1
ATOM 789 O O . TYR A 1 98 ? 7.771 2.231 -2.923 1.00 92.38 98 TYR A O 1
ATOM 797 N N . PRO A 1 99 ? 6.936 4.330 -2.943 1.00 91.50 99 PRO A N 1
ATOM 798 C CA . PRO A 1 99 ? 7.393 4.647 -4.280 1.00 91.50 99 PRO A CA 1
ATOM 799 C C . PRO A 1 99 ? 8.901 4.886 -4.311 1.00 91.50 99 PRO A C 1
ATOM 801 O O . PRO A 1 99 ? 9.462 5.562 -3.447 1.00 91.50 99 PRO A O 1
ATOM 804 N N . VAL A 1 100 ? 9.570 4.365 -5.334 1.00 90.94 100 VAL A N 1
ATOM 805 C CA . VAL A 1 100 ? 11.022 4.487 -5.484 1.00 90.94 100 VAL A CA 1
ATOM 806 C C . VAL A 1 100 ? 11.448 4.346 -6.941 1.00 90.94 100 VAL A C 1
ATOM 808 O O . VAL A 1 100 ? 10.826 3.622 -7.718 1.00 90.94 100 VAL A O 1
ATOM 811 N N . ASN A 1 101 ? 12.547 5.013 -7.296 1.00 92.56 101 ASN A N 1
ATOM 812 C CA . ASN A 1 101 ? 13.232 4.766 -8.560 1.00 92.56 101 ASN A CA 1
ATOM 813 C C . ASN A 1 101 ? 14.175 3.575 -8.371 1.00 92.56 101 ASN A C 1
ATOM 815 O O . ASN A 1 101 ? 15.180 3.671 -7.664 1.00 92.56 101 ASN A O 1
ATOM 819 N N . THR A 1 102 ? 13.840 2.441 -8.974 1.00 94.31 102 THR A N 1
ATOM 820 C CA . THR A 1 102 ? 14.623 1.211 -8.873 1.00 94.31 102 THR A CA 1
ATOM 821 C C . THR A 1 102 ? 15.604 1.112 -10.027 1.00 94.31 102 THR A C 1
ATOM 823 O O . THR A 1 102 ? 15.203 1.062 -11.187 1.00 94.31 102 THR A O 1
ATOM 826 N N . ILE A 1 103 ? 16.891 1.005 -9.708 1.00 95.06 103 ILE A N 1
ATOM 827 C CA . ILE A 1 103 ? 17.952 0.795 -10.694 1.00 95.06 103 ILE A CA 1
ATOM 828 C C . ILE A 1 103 ? 18.239 -0.705 -10.805 1.00 95.06 103 ILE A C 1
ATOM 830 O O . ILE A 1 103 ? 18.472 -1.382 -9.799 1.00 95.06 103 ILE A O 1
ATOM 834 N N . CYS A 1 104 ? 18.257 -1.241 -12.026 1.00 95.75 104 CYS A N 1
ATOM 835 C CA . CYS A 1 104 ? 18.842 -2.553 -12.274 1.00 95.75 104 CYS A CA 1
ATOM 836 C C . CYS A 1 104 ? 20.352 -2.409 -12.470 1.00 95.75 104 CYS A C 1
ATOM 838 O O . CYS A 1 104 ? 20.794 -1.982 -13.528 1.00 95.75 104 CYS A O 1
ATOM 840 N N . PHE A 1 105 ? 21.158 -2.832 -11.498 1.00 94.50 105 PHE A N 1
ATOM 841 C CA . PHE A 1 105 ? 22.622 -2.716 -11.578 1.00 94.50 105 PHE A CA 1
ATOM 842 C C . PHE A 1 105 ? 23.285 -3.560 -12.680 1.00 94.50 105 PHE A C 1
ATOM 844 O O . PHE A 1 105 ? 24.474 -3.404 -12.929 1.00 94.50 105 PHE A O 1
ATOM 851 N N . ASN A 1 106 ? 22.541 -4.457 -13.339 1.00 96.00 106 ASN A N 1
ATOM 852 C CA . ASN A 1 106 ? 23.071 -5.255 -14.443 1.00 96.00 106 ASN A CA 1
ATOM 853 C C . ASN A 1 106 ? 22.929 -4.570 -15.810 1.00 96.00 106 ASN A C 1
ATOM 855 O O . ASN A 1 106 ? 23.855 -4.618 -16.609 1.00 96.00 106 ASN A O 1
ATOM 859 N N . CYS A 1 107 ? 21.770 -3.970 -16.103 1.00 94.94 107 CYS A N 1
ATOM 860 C CA . CYS A 1 107 ? 21.520 -3.297 -17.386 1.00 94.94 107 CYS A CA 1
ATOM 861 C C . CYS A 1 107 ? 21.401 -1.770 -17.272 1.00 94.94 107 CYS A C 1
ATOM 863 O O . CYS A 1 107 ? 21.166 -1.107 -18.274 1.00 94.94 107 CYS A O 1
ATOM 865 N N . ASN A 1 108 ? 21.538 -1.216 -16.067 1.00 94.12 108 ASN A N 1
ATOM 866 C CA . ASN A 1 108 ? 21.446 0.207 -15.729 1.00 94.12 108 ASN A CA 1
ATOM 867 C C . ASN A 1 108 ? 20.114 0.902 -16.066 1.00 94.12 108 ASN A C 1
ATOM 869 O O . ASN A 1 108 ? 20.012 2.115 -15.905 1.00 94.12 108 ASN A O 1
ATOM 873 N N . HIS A 1 109 ? 19.070 0.163 -16.456 1.00 93.94 109 HIS A N 1
ATOM 874 C CA . HIS A 1 109 ? 17.728 0.733 -16.596 1.00 93.94 109 HIS A CA 1
ATOM 875 C C . HIS A 1 109 ? 17.144 1.127 -15.236 1.00 93.94 109 HIS A C 1
ATOM 877 O O . HIS A 1 109 ? 17.331 0.424 -14.232 1.00 93.94 109 HIS A O 1
ATOM 883 N N . ILE A 1 110 ? 16.394 2.229 -15.237 1.00 94.69 110 ILE A N 1
ATOM 884 C CA . ILE A 1 110 ? 15.747 2.809 -14.061 1.00 94.69 110 ILE A CA 1
ATOM 885 C C . ILE A 1 110 ? 14.229 2.723 -14.233 1.00 94.69 110 ILE A C 1
ATOM 887 O O . ILE A 1 110 ? 13.685 3.080 -15.275 1.00 94.69 110 ILE A O 1
ATOM 891 N N . TRP A 1 111 ? 13.544 2.270 -13.189 1.00 92.88 111 TRP A N 1
ATOM 892 C CA . TRP A 1 111 ? 12.099 2.062 -13.168 1.00 92.88 111 TRP A CA 1
ATOM 893 C C . TRP A 1 111 ? 11.463 2.886 -12.063 1.00 92.88 111 TRP A C 1
ATOM 895 O O . TRP A 1 111 ? 11.975 2.902 -10.947 1.00 92.88 111 TRP A O 1
ATOM 905 N N . GLU A 1 112 ? 10.317 3.501 -12.325 1.00 91.94 112 GLU A N 1
ATOM 906 C CA . GLU A 1 112 ? 9.434 3.945 -11.252 1.00 91.94 112 GLU A CA 1
ATOM 907 C C . GLU A 1 112 ? 8.685 2.721 -10.712 1.00 91.94 112 GLU A C 1
ATOM 909 O O . GLU A 1 112 ? 8.133 1.921 -11.473 1.00 91.94 112 GLU A O 1
ATOM 914 N N . SER A 1 113 ? 8.744 2.484 -9.404 1.00 93.50 113 SER A N 1
ATOM 915 C CA . SER A 1 113 ? 8.298 1.223 -8.803 1.00 93.50 113 SER A CA 1
ATOM 916 C C . SER A 1 113 ? 7.709 1.408 -7.409 1.00 93.50 113 SER A C 1
ATOM 918 O O . SER A 1 113 ? 7.966 2.408 -6.742 1.00 93.50 113 SER A O 1
ATOM 920 N N . LEU A 1 114 ? 6.973 0.395 -6.948 1.00 94.62 114 LEU A N 1
ATOM 921 C CA . LEU A 1 114 ? 6.604 0.205 -5.548 1.00 94.62 114 LEU A CA 1
ATOM 922 C C . LEU A 1 114 ? 7.474 -0.896 -4.944 1.00 94.62 114 LEU A C 1
ATOM 924 O O . LEU A 1 114 ? 7.514 -2.024 -5.452 1.00 94.62 114 LEU A O 1
ATOM 928 N N . ALA A 1 115 ? 8.158 -0.568 -3.852 1.00 95.38 115 ALA A N 1
ATOM 929 C CA . ALA A 1 115 ? 8.967 -1.504 -3.084 1.00 95.38 115 ALA A CA 1
ATOM 930 C C . ALA A 1 115 ? 8.361 -1.737 -1.698 1.00 95.38 115 ALA A C 1
ATOM 932 O O . ALA A 1 115 ? 7.763 -0.836 -1.121 1.00 95.38 115 ALA A O 1
ATOM 933 N N . ILE A 1 116 ? 8.536 -2.942 -1.156 1.00 95.50 116 ILE A N 1
ATOM 934 C CA . ILE A 1 116 ? 8.064 -3.299 0.188 1.00 95.50 116 ILE A CA 1
ATOM 935 C C . ILE A 1 116 ? 8.791 -2.450 1.236 1.00 95.50 116 ILE A C 1
ATOM 937 O O . ILE A 1 116 ? 10.027 -2.424 1.263 1.00 95.50 116 ILE A O 1
ATOM 941 N N . SER A 1 117 ? 8.027 -1.810 2.124 1.00 90.56 117 SER A N 1
ATOM 942 C CA . SER A 1 117 ? 8.543 -1.013 3.242 1.00 90.56 117 SER A CA 1
ATOM 943 C C . SER A 1 117 ? 9.460 -1.821 4.164 1.00 90.56 117 SER A C 1
ATOM 945 O O . SER A 1 117 ? 9.377 -3.045 4.260 1.00 90.56 117 SER A O 1
ATOM 947 N N . ARG A 1 118 ? 10.388 -1.135 4.842 1.00 85.06 118 ARG A N 1
ATOM 948 C CA . ARG A 1 118 ? 11.360 -1.773 5.752 1.00 85.06 118 ARG A CA 1
ATOM 949 C C . ARG A 1 118 ? 10.878 -1.855 7.204 1.00 85.06 118 ARG A C 1
ATOM 951 O O . ARG A 1 118 ? 11.392 -2.687 7.944 1.00 85.06 118 ARG A O 1
ATOM 958 N N . GLY A 1 119 ? 9.947 -0.987 7.600 1.00 85.88 119 GLY A N 1
ATOM 959 C CA . GLY A 1 119 ? 9.394 -0.923 8.953 1.00 85.88 119 GLY A CA 1
ATOM 960 C C . GLY A 1 119 ? 8.205 -1.861 9.126 1.00 85.88 119 GLY A C 1
ATOM 961 O O . GLY A 1 119 ? 7.353 -1.945 8.244 1.00 85.88 119 GLY A O 1
ATOM 962 N N . ASP A 1 120 ? 8.171 -2.570 10.251 1.00 89.31 120 ASP A N 1
ATOM 963 C CA . ASP A 1 120 ? 7.057 -3.451 10.592 1.00 89.31 120 ASP A CA 1
ATOM 964 C C . ASP A 1 120 ? 5.788 -2.662 10.947 1.00 89.31 120 ASP A C 1
ATOM 966 O O . ASP A 1 120 ? 5.828 -1.454 11.186 1.00 89.31 120 ASP A O 1
ATOM 970 N N . TYR A 1 121 ? 4.659 -3.358 11.005 1.00 91.94 121 TYR A N 1
ATOM 971 C CA . TYR A 1 121 ? 3.375 -2.767 11.351 1.00 91.94 121 TYR A CA 1
ATOM 972 C C . TYR A 1 121 ? 3.290 -2.494 12.853 1.00 91.94 121 TYR A C 1
ATOM 974 O O . TYR A 1 121 ? 3.421 -3.403 13.681 1.00 91.94 121 TYR A O 1
ATOM 982 N N . VAL A 1 122 ? 3.012 -1.245 13.227 1.00 89.94 122 VAL A N 1
ATOM 983 C CA . VAL A 1 122 ? 2.792 -0.887 14.632 1.00 89.94 122 VAL A CA 1
ATOM 984 C C . VAL A 1 122 ? 1.560 -1.623 15.161 1.00 89.94 122 VAL A C 1
ATOM 986 O O . VAL A 1 122 ? 0.479 -1.554 14.582 1.00 89.94 122 VAL A O 1
ATOM 989 N N . GLY A 1 123 ? 1.738 -2.358 16.261 1.00 89.19 123 GLY A N 1
ATOM 990 C CA . GLY A 1 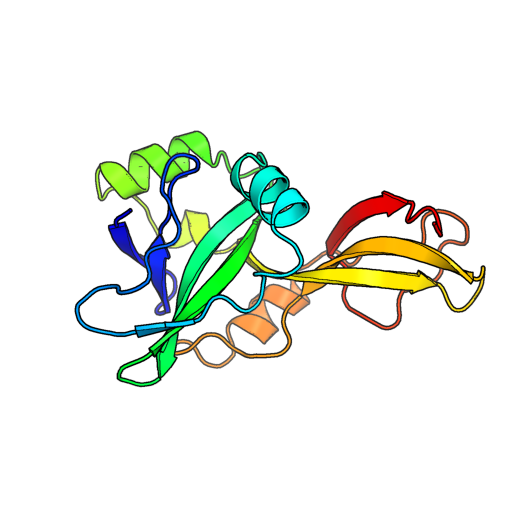123 ? 0.695 -3.203 16.853 1.00 89.19 123 GLY A CA 1
ATOM 991 C C . GLY A 1 123 ? 0.655 -4.648 16.337 1.00 89.19 123 GLY A C 1
ATOM 992 O O . GLY A 1 123 ? -0.022 -5.471 16.952 1.00 89.19 123 GLY A O 1
ATOM 993 N N . ALA A 1 124 ? 1.423 -4.994 15.296 1.00 94.00 124 ALA A N 1
ATOM 994 C CA . ALA A 1 124 ? 1.485 -6.354 14.752 1.00 94.00 124 ALA A CA 1
ATOM 995 C C . ALA A 1 124 ? 2.927 -6.811 14.420 1.00 94.00 124 ALA A C 1
ATOM 997 O O . ALA A 1 124 ? 3.274 -6.968 13.247 1.00 94.00 124 ALA A O 1
ATOM 998 N N . PRO A 1 125 ? 3.780 -7.071 15.433 1.00 93.62 125 PRO A N 1
ATOM 999 C CA . PRO A 1 125 ? 5.150 -7.537 15.213 1.00 93.62 125 PRO A CA 1
ATOM 1000 C C . PRO A 1 125 ? 5.218 -8.843 14.406 1.00 93.62 125 PRO A C 1
ATOM 1002 O O . PRO A 1 125 ? 4.494 -9.801 14.674 1.00 93.62 125 PRO A O 1
ATOM 1005 N N . GLY A 1 126 ? 6.125 -8.898 13.435 1.00 94.31 126 GLY A N 1
ATOM 1006 C CA . GLY A 1 126 ? 6.331 -10.008 12.508 1.00 94.31 126 GLY A CA 1
ATOM 1007 C C . GLY A 1 126 ? 5.395 -10.007 11.297 1.00 94.31 126 GLY A C 1
ATOM 1008 O O . GLY A 1 126 ? 5.600 -10.815 10.383 1.00 94.31 126 GLY A O 1
ATOM 1009 N N . LEU A 1 127 ? 4.397 -9.116 11.242 1.00 94.94 127 LEU A N 1
ATOM 1010 C CA . LEU A 1 127 ? 3.406 -9.106 10.167 1.00 94.94 127 LEU A CA 1
ATOM 1011 C C . LEU A 1 127 ? 4.036 -8.746 8.819 1.00 94.94 127 LEU A C 1
ATOM 1013 O O . LEU A 1 127 ? 3.748 -9.413 7.823 1.00 94.94 127 LEU A O 1
ATOM 1017 N N . LEU A 1 128 ? 4.948 -7.768 8.776 1.00 94.12 128 LEU A N 1
ATOM 1018 C CA . LEU A 1 128 ? 5.652 -7.421 7.541 1.00 94.12 128 LEU A CA 1
ATOM 1019 C C . LEU A 1 128 ? 6.468 -8.598 7.016 1.00 94.12 128 LEU A C 1
ATOM 1021 O O . LEU A 1 128 ? 6.420 -8.890 5.822 1.00 94.12 128 LEU A O 1
ATOM 1025 N N . LEU A 1 129 ? 7.205 -9.285 7.892 1.00 93.31 129 LEU A N 1
ATOM 1026 C CA . LEU A 1 129 ? 8.014 -10.433 7.492 1.00 93.31 129 LEU A CA 1
ATOM 1027 C C . LEU A 1 129 ? 7.132 -11.552 6.929 1.00 93.31 129 LEU A C 1
ATOM 1029 O O . LEU A 1 129 ? 7.436 -12.075 5.859 1.00 93.31 129 LEU A O 1
ATOM 1033 N N . LYS A 1 130 ? 6.020 -11.868 7.606 1.00 94.00 130 LYS A N 1
ATOM 1034 C CA . LYS A 1 130 ? 5.031 -12.852 7.145 1.00 94.00 130 LYS A CA 1
ATOM 1035 C C . LYS A 1 130 ? 4.471 -12.488 5.769 1.00 94.00 130 LYS A C 1
ATOM 1037 O O . LYS A 1 130 ? 4.431 -13.339 4.890 1.00 94.00 130 LYS A O 1
ATOM 1042 N N . LYS A 1 131 ? 4.057 -11.234 5.571 1.00 94.75 131 LYS A N 1
ATOM 1043 C CA . LYS A 1 131 ? 3.527 -10.769 4.282 1.00 94.75 131 LYS A CA 1
ATOM 1044 C C . LYS A 1 131 ? 4.601 -10.845 3.202 1.00 94.75 131 LYS A C 1
ATOM 1046 O O . LYS A 1 131 ? 4.352 -11.379 2.131 1.00 94.75 131 LYS A O 1
ATOM 1051 N N . LYS A 1 132 ? 5.824 -10.395 3.494 1.00 92.00 132 LYS A N 1
ATOM 1052 C CA . LYS A 1 132 ? 6.949 -10.365 2.550 1.00 92.00 132 LYS A CA 1
ATOM 1053 C C . LYS A 1 132 ? 7.346 -11.747 2.028 1.00 92.00 132 LYS A C 1
ATOM 1055 O O . LYS A 1 132 ? 7.674 -11.853 0.851 1.00 92.00 132 LYS A O 1
ATOM 1060 N N . THR A 1 133 ? 7.323 -12.795 2.854 1.00 90.88 133 THR A N 1
ATOM 1061 C CA . THR A 1 133 ? 7.670 -14.162 2.409 1.00 90.88 133 THR A CA 1
ATOM 1062 C C . THR A 1 133 ? 6.635 -14.775 1.470 1.00 90.88 133 THR A C 1
ATOM 1064 O O . THR A 1 133 ? 6.945 -15.739 0.775 1.00 90.88 133 THR A O 1
ATOM 1067 N N . GLN A 1 134 ? 5.430 -14.210 1.425 1.00 89.00 134 GLN A N 1
ATOM 1068 C CA . GLN A 1 134 ? 4.338 -14.644 0.558 1.00 89.00 134 GLN A CA 1
ATOM 1069 C C . GLN A 1 134 ? 4.278 -13.850 -0.757 1.00 89.00 134 GLN A C 1
ATOM 1071 O O . GLN A 1 134 ? 3.473 -14.183 -1.621 1.00 89.00 134 GLN A O 1
ATOM 1076 N N . ARG A 1 135 ? 5.126 -12.821 -0.934 1.00 90.75 135 ARG A N 1
ATOM 1077 C CA . ARG A 1 135 ? 5.091 -11.949 -2.117 1.00 90.75 135 ARG A CA 1
ATOM 1078 C C . ARG A 1 135 ? 5.922 -12.476 -3.273 1.00 90.75 135 ARG A C 1
ATOM 1080 O O . ARG A 1 135 ? 7.070 -12.897 -3.114 1.00 90.75 135 ARG A O 1
ATOM 1087 N N . HIS A 1 136 ? 5.365 -12.315 -4.468 1.00 91.88 136 HIS A N 1
ATOM 1088 C CA . HIS A 1 136 ? 6.129 -12.405 -5.699 1.00 91.88 136 HIS A CA 1
ATOM 1089 C C . HIS A 1 136 ? 6.938 -11.118 -5.904 1.00 91.88 136 HIS A C 1
ATOM 1091 O O . HIS A 1 136 ? 6.377 -10.041 -6.094 1.00 91.88 136 HIS A O 1
ATOM 1097 N N . LEU A 1 137 ? 8.268 -11.226 -5.851 1.00 95.31 137 LEU A N 1
ATOM 1098 C CA . LEU A 1 137 ? 9.159 -10.096 -6.109 1.00 95.31 137 LEU A CA 1
ATOM 1099 C C . LEU A 1 137 ? 9.482 -10.004 -7.597 1.00 95.31 137 LEU A C 1
ATOM 1101 O O . LEU A 1 137 ? 9.909 -10.984 -8.213 1.00 95.31 137 LEU A O 1
ATOM 1105 N N . LEU A 1 138 ? 9.329 -8.806 -8.154 1.00 96.19 138 LEU A N 1
ATOM 1106 C CA . LEU A 1 138 ? 9.615 -8.549 -9.555 1.00 96.19 138 LEU A CA 1
ATOM 1107 C C . LEU A 1 138 ? 11.120 -8.564 -9.835 1.00 96.19 138 LEU A C 1
ATOM 1109 O O . LEU A 1 138 ? 11.961 -8.198 -9.009 1.00 96.19 138 LEU A O 1
ATOM 1113 N N . ARG A 1 139 ? 11.441 -8.973 -11.059 1.00 97.19 139 ARG A N 1
ATOM 1114 C CA . ARG A 1 139 ? 12.779 -8.921 -11.650 1.00 97.19 139 ARG A CA 1
ATOM 1115 C C . ARG A 1 139 ? 12.821 -7.832 -12.713 1.00 97.19 139 ARG A C 1
ATOM 1117 O O . ARG A 1 139 ? 11.782 -7.377 -13.187 1.00 97.19 139 ARG A O 1
ATOM 1124 N N . CYS A 1 140 ? 14.024 -7.430 -13.106 1.00 96.44 140 CYS A N 1
ATOM 1125 C CA . CYS A 1 140 ? 14.216 -6.486 -14.194 1.00 96.44 140 CYS A CA 1
ATOM 1126 C C . CYS A 1 140 ? 13.557 -7.010 -15.485 1.00 96.44 140 CYS A C 1
ATOM 1128 O O . CYS A 1 140 ? 13.954 -8.082 -15.950 1.00 96.44 140 CYS A O 1
ATOM 1130 N N . PRO A 1 141 ? 12.632 -6.253 -16.107 1.00 95.81 141 PRO A N 1
ATOM 1131 C CA . PRO A 1 141 ? 11.963 -6.681 -17.338 1.00 95.81 141 PRO A CA 1
ATOM 1132 C C . PRO A 1 141 ? 12.907 -6.872 -18.533 1.00 95.81 141 PRO A C 1
ATOM 1134 O O . PRO A 1 141 ? 12.591 -7.622 -19.447 1.00 95.81 141 PRO A O 1
ATOM 1137 N N . ILE A 1 142 ? 14.067 -6.206 -18.525 1.00 95.69 142 ILE A N 1
ATOM 1138 C CA . ILE A 1 142 ? 15.017 -6.206 -19.649 1.00 95.69 142 ILE A CA 1
ATOM 1139 C C . ILE A 1 142 ? 15.996 -7.376 -19.579 1.00 95.69 142 ILE A C 1
ATOM 1141 O O . ILE A 1 142 ? 16.286 -7.998 -20.595 1.00 95.69 142 ILE A O 1
ATOM 1145 N N . CYS A 1 143 ? 16.536 -7.676 -18.394 1.00 96.31 143 CYS A N 1
ATOM 1146 C CA . CYS A 1 143 ? 17.603 -8.674 -18.252 1.00 96.31 143 CYS A CA 1
ATOM 1147 C C . CYS A 1 143 ? 17.282 -9.826 -17.291 1.00 96.31 143 CYS A C 1
ATOM 1149 O O . CYS A 1 143 ? 18.128 -10.687 -17.077 1.00 96.31 143 CYS A O 1
ATOM 1151 N N . GLY A 1 144 ? 16.099 -9.844 -16.668 1.00 96.88 144 GLY A N 1
ATOM 1152 C CA . GLY A 1 144 ? 15.665 -10.913 -15.757 1.00 96.88 144 GLY A CA 1
ATOM 1153 C C . GLY A 1 144 ? 16.392 -10.966 -14.406 1.00 96.88 144 GLY A C 1
ATOM 1154 O O . GLY A 1 144 ? 16.060 -11.801 -13.555 1.00 96.88 144 GLY A O 1
ATOM 1155 N N . ASN A 1 145 ? 17.361 -10.079 -14.167 1.00 96.94 145 ASN A N 1
ATOM 1156 C CA . ASN A 1 145 ? 18.064 -10.011 -12.890 1.00 96.94 145 ASN A CA 1
ATOM 1157 C C . ASN A 1 145 ? 17.191 -9.428 -11.781 1.00 96.94 145 ASN A C 1
ATOM 1159 O O . ASN A 1 145 ? 16.360 -8.549 -12.007 1.00 96.94 145 ASN A O 1
ATOM 1163 N N . SER A 1 146 ? 17.408 -9.920 -10.565 1.00 96.38 146 SER A N 1
ATOM 1164 C CA . SER A 1 146 ? 16.745 -9.402 -9.373 1.00 96.38 146 SER A CA 1
ATOM 1165 C C . SER A 1 146 ? 17.167 -7.961 -9.091 1.00 96.38 146 SER A C 1
ATOM 1167 O O . SER A 1 146 ? 18.318 -7.578 -9.311 1.00 96.38 146 SER A O 1
ATOM 1169 N N . PHE A 1 147 ? 16.241 -7.171 -8.558 1.00 95.88 147 PHE A N 1
ATOM 1170 C CA . PHE A 1 147 ? 16.565 -5.871 -7.982 1.00 95.88 147 PHE A CA 1
ATOM 1171 C C . PHE A 1 147 ? 17.220 -6.031 -6.600 1.00 95.88 147 PHE A C 1
ATOM 1173 O O . PHE A 1 147 ? 17.029 -7.041 -5.923 1.00 95.88 147 PHE A O 1
ATOM 1180 N N . SER A 1 148 ? 17.978 -5.021 -6.161 1.00 93.19 148 SER A N 1
ATOM 1181 C CA . SER A 1 148 ? 18.569 -4.980 -4.810 1.00 93.19 148 SER A CA 1
ATOM 1182 C C . SER A 1 148 ? 17.545 -4.678 -3.709 1.00 93.19 148 SER A C 1
ATOM 1184 O O . SER A 1 148 ? 17.825 -4.853 -2.524 1.00 93.19 148 SER A O 1
ATOM 1186 N N . ILE A 1 149 ? 16.357 -4.215 -4.100 1.00 94.50 149 ILE A N 1
ATOM 1187 C CA . ILE A 1 149 ? 15.222 -3.936 -3.226 1.00 94.50 149 ILE A CA 1
ATOM 1188 C C . ILE A 1 149 ? 14.038 -4.825 -3.615 1.00 94.50 149 ILE A C 1
ATOM 1190 O O . ILE A 1 149 ? 13.936 -5.292 -4.748 1.00 94.50 149 ILE A O 1
ATOM 1194 N N . ALA A 1 150 ? 13.136 -5.064 -2.664 1.00 95.88 150 ALA A N 1
ATOM 1195 C CA . ALA A 1 150 ? 11.975 -5.925 -2.859 1.00 95.88 150 ALA A CA 1
ATOM 1196 C C . ALA A 1 150 ? 10.866 -5.190 -3.630 1.00 95.88 150 ALA A C 1
ATOM 1198 O O . ALA A 1 150 ? 9.961 -4.624 -3.021 1.00 95.88 150 ALA A O 1
ATOM 1199 N N . VAL A 1 151 ? 10.964 -5.174 -4.960 1.00 96.62 151 VAL A N 1
ATOM 1200 C CA . VAL A 1 151 ? 9.962 -4.572 -5.853 1.00 96.62 151 VAL A CA 1
ATOM 1201 C C . VAL A 1 151 ? 8.761 -5.498 -6.006 1.00 96.62 151 VAL A C 1
ATOM 1203 O O . VAL A 1 151 ? 8.933 -6.681 -6.293 1.00 96.62 151 VAL A O 1
ATOM 1206 N N . VAL A 1 152 ? 7.555 -4.949 -5.868 1.00 95.75 152 VAL A N 1
ATOM 1207 C CA . VAL A 1 152 ? 6.285 -5.678 -6.064 1.00 95.75 152 VAL A CA 1
ATOM 1208 C C . VAL A 1 152 ? 5.462 -5.147 -7.235 1.00 95.75 152 VAL A C 1
ATOM 1210 O O . VAL A 1 152 ? 4.639 -5.875 -7.777 1.00 95.75 152 VAL A O 1
ATOM 1213 N N . LYS A 1 153 ? 5.716 -3.910 -7.679 1.00 94.62 153 LYS A N 1
ATOM 1214 C CA . LYS A 1 153 ? 5.065 -3.319 -8.853 1.00 94.62 153 LYS A CA 1
ATOM 1215 C C . LYS A 1 153 ? 6.018 -2.380 -9.585 1.00 94.62 153 LYS A C 1
ATOM 1217 O O . LYS A 1 153 ? 6.693 -1.577 -8.947 1.00 94.62 153 LYS A O 1
ATOM 1222 N N . ILE A 1 154 ? 6.046 -2.461 -10.913 1.00 93.50 154 ILE A N 1
ATOM 1223 C CA . ILE A 1 154 ? 6.673 -1.459 -11.785 1.00 93.50 154 ILE A CA 1
ATOM 1224 C C . ILE A 1 154 ? 5.548 -0.589 -12.341 1.00 93.50 154 ILE A C 1
ATOM 1226 O O . ILE A 1 154 ? 4.576 -1.110 -12.882 1.00 93.50 154 ILE A O 1
ATOM 1230 N N . ILE A 1 155 ? 5.667 0.723 -12.164 1.00 90.88 155 ILE A N 1
ATOM 1231 C CA . ILE A 1 155 ? 4.682 1.715 -12.611 1.00 90.88 155 ILE A CA 1
ATOM 1232 C C . ILE A 1 155 ? 5.026 2.184 -14.027 1.00 90.88 155 ILE A C 1
ATOM 1234 O O . ILE A 1 155 ? 4.145 2.296 -14.874 1.00 90.88 155 ILE A O 1
ATOM 1238 N N . GLY A 1 156 ? 6.314 2.393 -14.302 1.00 87.94 156 GLY A N 1
ATOM 1239 C CA . GLY A 1 156 ? 6.795 2.825 -15.608 1.00 87.94 156 GLY A CA 1
ATOM 1240 C C . GLY A 1 156 ? 8.317 2.834 -15.703 1.00 87.94 156 GLY A C 1
ATOM 1241 O O . GLY A 1 156 ? 9.027 2.618 -14.718 1.00 87.94 156 GLY A O 1
ATOM 1242 N N . GLU A 1 157 ? 8.827 3.077 -16.908 1.00 85.50 157 GLU A N 1
ATOM 1243 C CA . GLU A 1 157 ? 10.249 3.348 -17.116 1.00 85.50 157 GLU A CA 1
ATOM 1244 C C . GLU A 1 157 ? 10.550 4.800 -16.737 1.00 85.50 157 GLU A C 1
ATOM 1246 O O . GLU A 1 157 ? 9.855 5.723 -17.171 1.00 85.50 157 GLU A O 1
ATOM 1251 N N . HIS A 1 158 ? 11.580 5.010 -15.918 1.00 76.81 158 HIS A N 1
ATOM 1252 C CA . HIS A 1 158 ? 11.988 6.354 -15.544 1.00 76.81 158 HIS A CA 1
ATOM 1253 C C . HIS A 1 158 ? 12.784 6.963 -16.697 1.00 76.81 158 HIS A C 1
ATOM 1255 O O . HIS A 1 158 ? 13.930 6.587 -16.949 1.00 76.81 158 HIS A O 1
ATOM 1261 N N . LYS A 1 159 ? 12.178 7.916 -17.405 1.00 60.28 159 LYS A N 1
ATOM 1262 C CA . LYS A 1 159 ? 12.903 8.741 -18.370 1.00 60.28 159 LYS A CA 1
ATOM 1263 C C . LYS A 1 159 ? 13.685 9.783 -17.583 1.00 60.28 159 LYS A C 1
ATOM 1265 O O . LYS A 1 159 ? 13.076 10.609 -16.908 1.00 60.28 159 LYS A O 1
ATOM 1270 N N . ALA A 1 160 ? 15.013 9.718 -17.644 1.00 55.62 160 ALA A N 1
ATOM 1271 C CA . ALA A 1 160 ? 15.844 10.810 -17.156 1.00 55.62 160 ALA A CA 1
ATOM 1272 C C . ALA A 1 160 ? 15.408 12.104 -17.867 1.00 55.62 160 ALA A C 1
ATOM 1274 O O . ALA A 1 160 ? 15.267 12.102 -19.093 1.00 55.62 160 ALA A O 1
ATOM 1275 N N . ALA A 1 161 ? 15.120 13.141 -17.079 1.00 49.06 161 ALA A N 1
ATOM 1276 C CA . ALA A 1 161 ? 14.853 14.486 -17.579 1.00 49.06 161 ALA A CA 1
ATOM 1277 C C . ALA A 1 161 ? 16.126 15.112 -18.163 1.00 49.06 161 ALA A C 1
ATOM 1279 O O . ALA A 1 161 ? 17.217 14.841 -17.606 1.00 49.06 161 ALA A O 1
#

Radius of gyration: 15.92 Å; chains: 1; bounding box: 44×32×40 Å

Sequence (161 aa):
MKKIKAENVDYGYLLSRDEIPIEFEGDVVEDYFLDRRELITALRSGPDTRIVLTRLSKGFWVVDILFWDDSTDLLQLDAGVLAGTYSDAQFVNSIHVYPVNTICFNCNHIWESLAISRGDYVGAPGLLLKKKTQRHLLRCPICGNSFSIAVVKIIGEHKAA